Protein AF-A0A6V8PCF2-F1 (afdb_monomer_lite)

Organism: NCBI:txid2754717

Sequence (60 aa):
TIPHPYLTVRRFVLIPLLEIDKNLRLPGGDLLKSYLSELSLDDKVEFYANYDWVSIAHAP

Structure (mmCIF, N/CA/C/O backbone):
data_AF-A0A6V8PCF2-F1
#
_entry.id   AF-A0A6V8PCF2-F1
#
loop_
_atom_site.group_PDB
_atom_site.id
_atom_site.type_symbol
_atom_site.label_atom_id
_atom_site.label_alt_id
_atom_site.label_comp_id
_atom_site.label_asym_id
_atom_site.label_entity_id
_atom_site.label_seq_id
_atom_site.pdbx_PDB_ins_code
_atom_site.Cartn_x
_atom_site.Cartn_y
_atom_site.Cartn_z
_atom_site.occupancy
_atom_site.B_iso_or_equiv
_atom_site.auth_seq_id
_atom_site.auth_comp_id
_atom_site.auth_asym_id
_atom_site.auth_atom_id
_atom_site.pdbx_PDB_model_num
ATOM 1 N N . THR A 1 1 ? -11.084 4.998 -12.201 1.00 83.25 1 THR A N 1
ATOM 2 C CA . THR A 1 1 ? -11.607 4.129 -11.126 1.00 83.25 1 THR A CA 1
ATOM 3 C C . THR A 1 1 ? -11.039 4.575 -9.801 1.00 83.25 1 THR A C 1
ATOM 5 O O . THR A 1 1 ? -9.869 4.943 -9.773 1.00 83.25 1 THR A O 1
ATOM 8 N N . ILE A 1 2 ? -11.852 4.579 -8.742 1.00 90.12 2 ILE A N 1
ATOM 9 C CA . ILE A 1 2 ? -11.406 4.808 -7.362 1.00 90.12 2 ILE A CA 1
ATOM 10 C C . ILE A 1 2 ? -11.778 3.568 -6.532 1.00 90.12 2 ILE A C 1
ATOM 12 O O . ILE A 1 2 ? -12.939 3.162 -6.594 1.00 90.12 2 ILE A O 1
ATOM 16 N N . PRO A 1 3 ? -10.837 2.983 -5.763 1.00 90.00 3 PRO A N 1
ATOM 17 C CA . PRO A 1 3 ? -9.398 3.274 -5.768 1.00 90.00 3 PRO A CA 1
ATOM 18 C C . PRO A 1 3 ? -8.743 2.946 -7.124 1.00 90.00 3 PRO A C 1
ATOM 20 O O . PRO A 1 3 ? -9.347 2.311 -7.992 1.00 90.00 3 PRO A O 1
ATOM 23 N N . HIS A 1 4 ? -7.519 3.439 -7.341 1.00 92.75 4 HIS A N 1
ATOM 24 C CA . HIS A 1 4 ? -6.795 3.188 -8.587 1.00 92.75 4 HIS A CA 1
ATOM 25 C C . HIS A 1 4 ? -6.547 1.672 -8.763 1.00 92.75 4 HIS A C 1
ATOM 27 O O . HIS A 1 4 ? -6.087 1.041 -7.811 1.00 92.75 4 HIS A O 1
ATOM 33 N N . PRO A 1 5 ? -6.775 1.078 -9.953 1.00 92.25 5 PRO A N 1
ATOM 34 C CA . PRO A 1 5 ? -6.703 -0.378 -10.148 1.00 92.25 5 PRO A CA 1
ATOM 35 C C . PRO A 1 5 ? -5.345 -0.998 -9.799 1.00 92.25 5 PRO A C 1
ATOM 37 O O . PRO A 1 5 ? -5.275 -2.149 -9.394 1.00 92.25 5 PRO A O 1
ATOM 40 N N . TYR A 1 6 ? -4.268 -0.221 -9.937 1.00 92.19 6 TYR A N 1
ATOM 41 C CA . TYR A 1 6 ? -2.895 -0.659 -9.666 1.00 92.19 6 TYR A CA 1
ATOM 42 C C . TYR A 1 6 ? -2.314 -0.076 -8.371 1.00 92.19 6 TYR A C 1
ATOM 44 O O . TYR A 1 6 ? -1.098 0.025 -8.236 1.00 92.19 6 TYR A O 1
ATOM 52 N N . LEU A 1 7 ? -3.161 0.390 -7.447 1.00 93.50 7 LEU A N 1
ATOM 53 C CA . LEU A 1 7 ? -2.710 0.985 -6.184 1.00 93.50 7 LEU A CA 1
ATOM 54 C C . LEU A 1 7 ? -1.877 0.001 -5.347 1.00 93.50 7 LEU A C 1
ATOM 56 O O . LEU A 1 7 ? -0.854 0.380 -4.789 1.00 93.50 7 LEU A O 1
ATOM 60 N N . THR A 1 8 ? -2.306 -1.259 -5.281 1.00 93.62 8 THR A N 1
ATOM 61 C CA . THR A 1 8 ? -1.739 -2.286 -4.393 1.00 93.62 8 THR A CA 1
ATOM 62 C C . THR A 1 8 ? -0.506 -2.990 -4.952 1.00 93.62 8 THR A C 1
ATOM 64 O O . THR A 1 8 ? 0.112 -3.767 -4.238 1.00 93.62 8 THR A O 1
ATOM 67 N N . VAL A 1 9 ? -0.119 -2.710 -6.200 1.00 92.38 9 VAL A N 1
ATOM 68 C CA . VAL A 1 9 ? 0.997 -3.392 -6.884 1.00 92.38 9 VAL A CA 1
ATOM 69 C C . VAL A 1 9 ? 2.198 -2.482 -7.147 1.00 92.38 9 VAL A C 1
ATOM 71 O O . VAL A 1 9 ? 3.096 -2.845 -7.895 1.00 92.38 9 VAL A O 1
ATOM 74 N N . ARG A 1 10 ? 2.200 -1.262 -6.595 1.00 90.19 10 ARG A N 1
ATOM 75 C CA . ARG A 1 10 ? 3.238 -0.254 -6.854 1.00 90.19 10 ARG A CA 1
ATOM 76 C C . ARG A 1 10 ? 3.862 0.208 -5.552 1.00 90.19 10 ARG A C 1
ATOM 78 O O . ARG A 1 10 ? 3.297 1.053 -4.852 1.00 90.19 10 ARG A O 1
ATOM 85 N N . ARG A 1 11 ? 5.058 -0.296 -5.249 1.00 91.56 11 ARG A N 1
ATOM 86 C CA . ARG A 1 11 ? 5.753 0.005 -3.993 1.00 91.56 11 ARG A CA 1
ATOM 87 C C . ARG A 1 11 ? 5.999 1.507 -3.803 1.00 91.56 11 ARG A C 1
ATOM 89 O O . ARG A 1 11 ? 5.769 2.026 -2.713 1.00 91.56 11 ARG A O 1
ATOM 96 N N . PHE A 1 12 ? 6.364 2.220 -4.870 1.00 90.19 12 PHE A N 1
ATOM 97 C CA . PHE A 1 12 ? 6.597 3.672 -4.839 1.00 90.19 12 PHE A CA 1
ATOM 98 C C . PHE A 1 12 ? 5.336 4.510 -4.559 1.00 90.19 12 PHE A C 1
ATOM 100 O O . PHE A 1 12 ? 5.452 5.678 -4.207 1.00 90.19 12 PHE A O 1
ATOM 107 N N . VAL A 1 13 ? 4.137 3.936 -4.711 1.00 92.44 13 VAL A N 1
ATOM 108 C CA . VAL A 1 13 ? 2.867 4.587 -4.346 1.00 92.44 13 VAL A CA 1
ATOM 109 C C . VAL A 1 13 ? 2.487 4.244 -2.907 1.00 92.44 13 VAL A C 1
ATOM 111 O O . VAL A 1 13 ? 2.063 5.111 -2.148 1.00 92.44 13 VAL A O 1
ATOM 114 N N . LEU A 1 14 ? 2.656 2.977 -2.521 1.00 93.88 14 LEU A N 1
ATOM 115 C CA . LEU A 1 14 ? 2.298 2.471 -1.196 1.00 93.88 14 LEU A CA 1
ATOM 116 C C . LEU A 1 14 ? 3.133 3.106 -0.079 1.00 93.88 14 LEU A C 1
ATOM 118 O O . LEU A 1 14 ? 2.577 3.438 0.965 1.00 93.88 14 LEU A O 1
ATOM 122 N N . ILE A 1 15 ? 4.442 3.288 -0.292 1.00 94.25 15 ILE A N 1
ATOM 123 C CA . ILE A 1 15 ? 5.344 3.842 0.728 1.00 94.25 15 ILE A CA 1
ATOM 124 C C . ILE A 1 15 ? 4.912 5.256 1.159 1.00 94.25 15 ILE A C 1
ATOM 126 O O . ILE A 1 15 ? 4.612 5.407 2.343 1.00 94.25 15 ILE A O 1
ATOM 130 N N . PRO A 1 16 ? 4.775 6.257 0.261 1.00 95.19 16 PRO A N 1
ATOM 131 C CA . PRO A 1 16 ? 4.345 7.599 0.662 1.00 95.19 16 PRO A CA 1
ATOM 132 C C . PRO A 1 16 ? 2.996 7.627 1.390 1.00 95.19 16 PRO A C 1
ATOM 134 O O . PRO A 1 16 ? 2.805 8.385 2.336 1.00 95.19 16 PRO A O 1
ATOM 137 N N . LEU A 1 17 ? 2.044 6.780 0.985 1.00 95.94 17 LEU A N 1
ATOM 138 C CA . LEU A 1 17 ? 0.739 6.702 1.649 1.00 95.94 17 LEU A CA 1
ATOM 139 C C . LEU A 1 17 ? 0.857 6.174 3.086 1.00 95.94 17 LEU A C 1
ATOM 141 O O . LEU A 1 17 ? 0.205 6.692 3.991 1.00 95.94 17 LEU A O 1
ATOM 145 N N . LEU A 1 18 ? 1.705 5.167 3.300 1.00 96.19 18 LEU A N 1
ATOM 146 C CA . LEU A 1 18 ? 1.950 4.573 4.616 1.00 96.19 18 LEU A CA 1
ATOM 147 C C . LEU A 1 18 ? 2.820 5.453 5.526 1.00 96.19 18 LEU A C 1
ATOM 149 O O . LEU A 1 18 ? 2.751 5.312 6.748 1.00 96.19 18 LEU A O 1
ATOM 153 N N . GLU A 1 19 ? 3.620 6.357 4.957 1.00 97.19 19 GLU A N 1
ATOM 154 C CA . GLU A 1 19 ? 4.319 7.408 5.707 1.00 97.19 19 GLU A CA 1
ATOM 155 C C . GLU A 1 19 ? 3.336 8.419 6.314 1.00 97.19 19 GLU A C 1
ATOM 157 O O . GLU A 1 19 ? 3.553 8.873 7.438 1.00 97.19 19 GLU A O 1
ATOM 162 N N . ILE A 1 20 ? 2.236 8.719 5.612 1.00 97.62 20 ILE A N 1
ATOM 163 C CA . ILE A 1 20 ? 1.170 9.610 6.093 1.00 97.62 20 ILE A CA 1
ATOM 164 C C . ILE A 1 20 ? 0.276 8.895 7.119 1.00 97.62 20 ILE A C 1
ATOM 166 O O . ILE A 1 20 ? 0.020 9.439 8.192 1.00 97.62 20 ILE A O 1
ATOM 170 N N . ASP A 1 21 ? -0.186 7.677 6.815 1.00 97.69 21 ASP A N 1
ATOM 171 C CA . ASP A 1 21 ? -1.005 6.865 7.724 1.00 97.69 21 ASP A CA 1
ATOM 172 C C . ASP A 1 21 ? -0.633 5.372 7.664 1.00 97.69 21 ASP A C 1
ATOM 174 O O . ASP A 1 21 ? -0.973 4.632 6.738 1.00 97.69 21 ASP A O 1
ATOM 178 N N . LYS A 1 22 ? 0.012 4.893 8.735 1.00 96.19 22 LYS A N 1
ATOM 179 C CA . LYS A 1 22 ? 0.476 3.501 8.884 1.00 96.19 22 LYS A CA 1
ATOM 180 C C . LYS A 1 22 ? -0.653 2.474 9.009 1.00 96.19 22 LYS A C 1
ATOM 182 O O . LYS A 1 22 ? -0.399 1.272 8.882 1.00 96.19 22 LYS A O 1
ATOM 187 N N . ASN A 1 23 ? -1.866 2.913 9.334 1.00 97.25 23 ASN A N 1
ATOM 188 C CA . ASN A 1 23 ? -3.036 2.058 9.517 1.00 97.25 23 ASN A CA 1
ATOM 189 C C . ASN A 1 23 ? -4.115 2.326 8.464 1.00 97.25 23 ASN A C 1
ATOM 191 O O . ASN A 1 23 ? -5.248 1.876 8.645 1.00 97.25 23 ASN A O 1
ATOM 195 N N . LEU A 1 24 ? -3.752 2.996 7.364 1.00 96.56 24 LEU A N 1
ATOM 196 C CA . LEU A 1 24 ? -4.642 3.275 6.248 1.00 96.56 24 LEU A CA 1
ATOM 197 C C . LEU A 1 24 ? -5.306 1.989 5.746 1.00 96.56 24 LEU A C 1
ATOM 199 O O . LEU A 1 24 ? -4.650 0.958 5.550 1.00 96.56 24 LEU A O 1
ATOM 203 N N . ARG A 1 25 ? -6.622 2.060 5.534 1.00 96.69 25 ARG A N 1
ATOM 204 C CA . ARG A 1 25 ? -7.445 0.949 5.053 1.00 96.69 25 ARG A CA 1
ATOM 205 C C . ARG A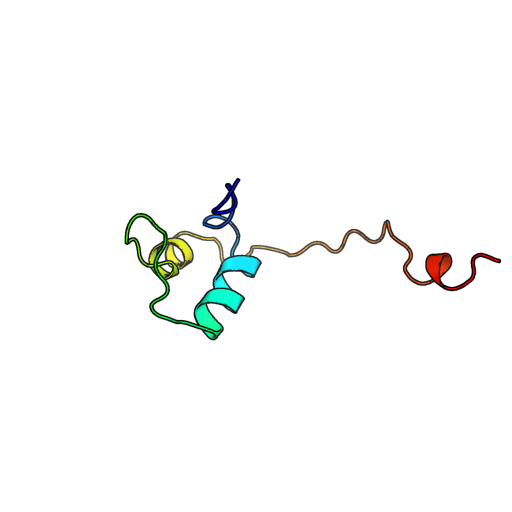 1 25 ? -8.040 1.263 3.690 1.00 96.69 25 ARG A C 1
ATOM 207 O O . ARG A 1 25 ? -8.443 2.394 3.427 1.00 96.69 25 ARG A O 1
ATOM 214 N N . LEU A 1 26 ? -8.125 0.247 2.838 1.00 94.38 26 LEU A N 1
ATOM 215 C CA . LEU A 1 26 ? -8.912 0.320 1.609 1.00 94.38 26 LEU A CA 1
ATOM 216 C C . LEU A 1 26 ? -10.417 0.322 1.939 1.00 94.38 26 LEU A C 1
ATOM 218 O O . LEU A 1 26 ? -10.799 -0.099 3.032 1.00 94.38 26 LEU A O 1
ATOM 222 N N . PRO A 1 27 ? -11.297 0.717 0.998 1.00 93.81 27 PRO A N 1
ATOM 223 C CA . PRO A 1 27 ? -12.750 0.675 1.203 1.00 93.81 27 PRO A CA 1
ATOM 224 C C . PRO A 1 27 ? -13.316 -0.706 1.593 1.00 93.81 27 PRO A C 1
ATOM 226 O O . PRO A 1 27 ? -14.398 -0.771 2.163 1.00 93.81 27 PRO A O 1
ATOM 229 N N . GLY A 1 28 ? -12.586 -1.799 1.327 1.00 90.81 28 GLY A N 1
ATOM 230 C CA . GLY A 1 28 ? -12.921 -3.161 1.775 1.00 90.81 28 GLY A CA 1
ATOM 231 C C . GLY A 1 28 ? -12.473 -3.509 3.203 1.00 90.81 28 GLY A C 1
ATOM 232 O O . GLY A 1 28 ? -12.757 -4.599 3.680 1.00 90.81 28 GLY A O 1
ATOM 233 N N . GLY A 1 29 ? -11.781 -2.601 3.895 1.00 94.75 29 GLY A N 1
ATOM 234 C CA . GLY A 1 29 ? -11.288 -2.786 5.263 1.00 94.75 29 GLY A CA 1
ATOM 235 C C . GLY A 1 29 ? -9.853 -3.310 5.370 1.00 94.75 29 GLY A C 1
ATOM 236 O O . GLY A 1 29 ? -9.257 -3.193 6.447 1.00 94.75 29 GLY A O 1
ATOM 237 N N . ASP A 1 30 ? -9.271 -3.817 4.281 1.00 95.38 30 ASP A N 1
ATOM 238 C CA . ASP A 1 30 ? -7.894 -4.319 4.261 1.00 95.38 30 ASP A CA 1
ATOM 239 C C . ASP A 1 30 ? -6.880 -3.224 4.586 1.00 95.38 30 ASP A C 1
ATOM 241 O O . ASP A 1 30 ? -6.989 -2.089 4.116 1.00 95.38 30 ASP A O 1
ATOM 245 N N . LEU A 1 31 ? -5.865 -3.578 5.373 1.00 96.50 31 LEU A N 1
ATOM 246 C CA . LEU A 1 31 ? -4.763 -2.682 5.706 1.00 96.50 31 LEU A CA 1
ATOM 247 C C . LEU A 1 31 ? -3.840 -2.508 4.502 1.00 96.50 31 LEU A C 1
ATOM 249 O O . LEU A 1 31 ? -3.296 -3.480 3.997 1.00 96.50 31 LEU A O 1
ATOM 253 N N . LEU A 1 32 ? -3.556 -1.269 4.107 1.00 95.12 32 LEU A N 1
ATOM 254 C CA . LEU A 1 32 ? -2.723 -0.996 2.935 1.00 95.12 32 LEU A CA 1
ATOM 255 C C . LEU A 1 32 ? -1.312 -1.610 3.050 1.00 95.12 32 LEU A C 1
ATOM 257 O O . LEU A 1 32 ? -0.732 -2.053 2.062 1.00 95.12 32 LEU A O 1
ATOM 261 N N . LYS A 1 33 ? -0.776 -1.704 4.272 1.00 95.12 33 LYS A N 1
ATOM 262 C CA . LYS A 1 33 ? 0.542 -2.294 4.545 1.00 95.12 33 LYS A CA 1
ATOM 263 C C . LYS A 1 33 ? 0.643 -3.800 4.284 1.00 95.12 33 LYS A C 1
ATOM 265 O O . LYS A 1 33 ? 1.763 -4.268 4.114 1.00 95.12 33 LYS A O 1
ATOM 270 N N . SER A 1 34 ? -0.463 -4.555 4.245 1.00 95.19 34 SER A N 1
ATOM 271 C CA . SER A 1 34 ? -0.398 -5.997 3.939 1.00 95.19 34 SER A CA 1
ATOM 272 C C . SER A 1 34 ? 0.051 -6.251 2.502 1.00 95.19 34 SER A C 1
ATOM 274 O O . SER A 1 34 ? 0.733 -7.229 2.233 1.00 95.19 34 SER A O 1
ATOM 276 N N . TYR A 1 35 ? -0.255 -5.323 1.598 1.00 93.75 35 TYR A N 1
ATOM 277 C CA . TYR A 1 35 ? 0.167 -5.394 0.204 1.00 93.75 35 TYR A CA 1
ATOM 278 C C . TYR A 1 35 ? 1.659 -5.081 0.031 1.00 93.75 35 TYR A C 1
ATOM 280 O O . TYR A 1 35 ? 2.278 -5.534 -0.921 1.00 93.75 35 TYR A O 1
ATOM 288 N N . LEU A 1 36 ? 2.280 -4.343 0.961 1.00 89.50 36 LEU A N 1
ATOM 289 C CA . LEU A 1 36 ? 3.690 -3.958 0.850 1.00 89.50 36 LEU A CA 1
ATOM 290 C C . LEU A 1 36 ? 4.646 -5.143 1.054 1.00 89.50 36 LEU A C 1
ATOM 292 O O . LEU A 1 36 ? 5.712 -5.164 0.443 1.00 89.50 36 LEU A O 1
ATOM 296 N N . SER A 1 37 ? 4.284 -6.109 1.905 1.00 85.62 37 SER A N 1
ATOM 297 C CA . SER A 1 37 ? 5.108 -7.299 2.170 1.00 85.6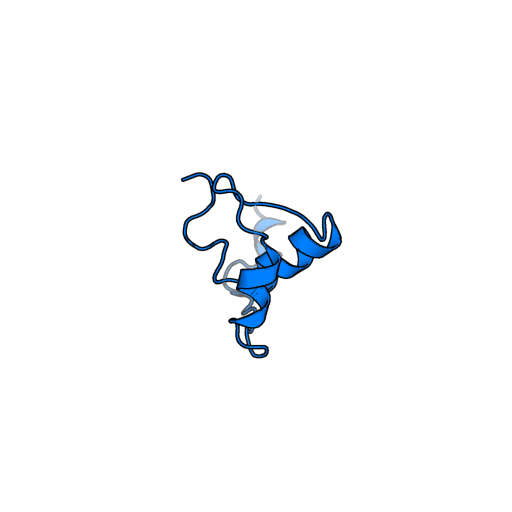2 37 SER A CA 1
ATOM 298 C C . SER A 1 37 ? 5.211 -8.255 0.983 1.00 85.62 37 SER A C 1
ATOM 300 O O . SER A 1 37 ? 6.123 -9.074 0.952 1.00 85.62 37 SER A O 1
ATOM 302 N N . GLU A 1 38 ? 4.293 -8.157 0.022 1.00 86.19 38 GLU A N 1
ATOM 303 C CA . GLU A 1 38 ? 4.232 -9.033 -1.153 1.00 86.19 38 GLU A CA 1
ATOM 304 C C . GLU A 1 38 ? 5.002 -8.465 -2.357 1.00 86.19 38 GLU A C 1
ATOM 306 O O . GLU A 1 38 ? 5.180 -9.155 -3.359 1.00 86.19 38 GLU A O 1
ATOM 311 N N . LEU A 1 39 ? 5.476 -7.216 -2.272 1.00 86.50 39 LEU A N 1
ATOM 312 C CA . LEU A 1 39 ? 6.140 -6.530 -3.379 1.00 86.50 39 LEU A CA 1
ATOM 313 C C . LEU A 1 39 ? 7.660 -6.644 -3.321 1.00 86.50 39 LEU A C 1
ATOM 315 O O . LEU A 1 39 ? 8.280 -6.589 -2.256 1.00 86.50 39 LEU A O 1
ATOM 319 N N . SER A 1 40 ? 8.260 -6.732 -4.509 1.00 82.88 40 SER A N 1
ATOM 320 C CA . SER A 1 40 ? 9.710 -6.718 -4.681 1.00 82.88 40 SER A CA 1
ATOM 321 C C . SER A 1 40 ? 10.322 -5.420 -4.147 1.00 82.88 40 SER A C 1
ATOM 323 O O . SER A 1 40 ? 9.769 -4.329 -4.291 1.00 82.88 40 SER A O 1
ATOM 325 N N . LEU A 1 41 ? 11.512 -5.532 -3.553 1.00 80.62 41 LEU A N 1
ATOM 326 C CA . LEU A 1 41 ? 12.322 -4.372 -3.173 1.00 80.62 41 LEU A CA 1
ATOM 327 C C . LEU A 1 41 ? 13.019 -3.722 -4.377 1.00 80.62 41 LEU A C 1
ATOM 329 O O . LEU A 1 41 ? 13.455 -2.582 -4.257 1.00 80.62 41 LEU A O 1
ATOM 333 N N . ASP A 1 42 ? 13.106 -4.423 -5.512 1.00 79.81 42 ASP A N 1
ATOM 334 C CA . ASP A 1 42 ? 13.773 -3.958 -6.740 1.00 79.81 42 ASP A CA 1
ATOM 335 C C . ASP A 1 42 ? 12.815 -3.225 -7.701 1.00 79.81 42 ASP A C 1
ATOM 337 O O . ASP A 1 42 ? 13.063 -3.140 -8.901 1.00 79.81 42 ASP A O 1
ATOM 341 N N . ASP A 1 43 ? 11.697 -2.698 -7.189 1.00 72.81 43 ASP A N 1
ATOM 342 C CA . ASP A 1 43 ? 10.800 -1.833 -7.961 1.00 72.81 43 ASP A CA 1
ATOM 343 C C . ASP A 1 43 ? 11.541 -0.539 -8.344 1.00 72.81 43 ASP A C 1
ATOM 345 O O . ASP A 1 43 ? 11.670 0.397 -7.548 1.00 72.81 43 ASP A O 1
ATOM 349 N N . LYS A 1 44 ? 12.044 -0.487 -9.581 1.00 70.31 44 LYS A N 1
ATOM 350 C CA . LYS A 1 44 ? 12.739 0.680 -10.136 1.00 70.31 44 LYS A CA 1
ATOM 351 C C . LYS A 1 44 ? 11.738 1.680 -10.696 1.00 70.31 44 LYS A C 1
ATOM 353 O O . LYS A 1 44 ? 10.859 1.339 -11.485 1.00 70.31 44 LYS A O 1
ATOM 358 N N . VAL A 1 45 ? 11.901 2.943 -10.310 1.00 68.44 45 VAL A N 1
ATOM 359 C CA . VAL A 1 45 ? 11.206 4.064 -10.945 1.00 68.44 45 VAL A CA 1
ATOM 360 C C . VAL A 1 45 ? 12.056 4.516 -12.126 1.00 68.44 45 VAL A C 1
ATOM 362 O O . VAL A 1 45 ? 13.116 5.111 -11.943 1.00 68.44 45 VAL A O 1
ATOM 365 N N . GLU A 1 46 ? 11.605 4.210 -13.339 1.00 74.94 46 GLU A N 1
ATOM 366 C CA . GLU A 1 46 ? 12.231 4.717 -14.556 1.00 74.94 46 GLU A CA 1
ATOM 367 C C . GLU A 1 46 ? 11.662 6.097 -14.891 1.00 74.94 46 GLU A C 1
ATOM 369 O O . GLU A 1 46 ? 10.455 6.278 -15.074 1.00 74.94 46 GLU A O 1
ATOM 374 N N . PHE A 1 47 ? 12.544 7.090 -14.963 1.00 68.94 47 PHE A N 1
ATOM 375 C CA . PHE A 1 47 ? 12.191 8.415 -15.447 1.00 68.94 47 PHE A CA 1
ATOM 376 C C . PHE A 1 47 ? 12.173 8.383 -16.975 1.00 68.94 47 PHE A C 1
ATOM 378 O O . PHE A 1 47 ? 13.216 8.261 -17.615 1.00 68.94 47 PHE A O 1
ATOM 385 N N . TYR A 1 48 ? 10.991 8.516 -17.575 1.00 65.12 48 TYR A N 1
ATOM 386 C CA . TYR A 1 48 ? 10.882 8.692 -19.020 1.00 65.12 48 TYR A CA 1
ATOM 387 C C . TYR A 1 48 ? 11.331 10.111 -19.387 1.00 65.12 48 TYR A C 1
ATOM 389 O O . TYR A 1 48 ? 10.570 11.069 -19.261 1.00 65.12 48 TYR A O 1
ATOM 397 N N . ALA A 1 49 ? 12.569 10.242 -19.862 1.00 59.53 49 ALA A N 1
ATOM 398 C CA . ALA A 1 49 ? 13.190 11.500 -20.289 1.00 59.53 49 ALA A CA 1
ATOM 399 C C . ALA A 1 49 ? 12.591 12.107 -21.580 1.00 59.53 49 ALA A C 1
ATOM 401 O O . ALA A 1 49 ? 13.165 13.022 -22.160 1.00 59.53 49 ALA A O 1
ATOM 402 N N . ASN A 1 50 ? 11.433 11.625 -22.040 1.00 55.84 50 ASN A N 1
ATOM 403 C CA . ASN A 1 50 ? 10.836 12.040 -23.314 1.00 55.84 50 ASN A CA 1
ATOM 404 C C . ASN A 1 50 ? 9.961 13.298 -23.193 1.00 55.84 50 ASN A C 1
ATOM 406 O O . ASN A 1 50 ? 9.425 13.769 -24.193 1.00 55.84 50 ASN A O 1
ATOM 410 N N . TYR A 1 51 ? 9.830 13.854 -21.989 1.00 52.84 51 TYR A N 1
ATOM 411 C CA . TYR A 1 51 ? 9.372 15.223 -21.797 1.00 52.84 51 TYR A CA 1
ATOM 412 C C . TYR A 1 51 ? 10.569 16.038 -21.342 1.00 52.84 51 TYR A C 1
ATOM 414 O O . TYR A 1 51 ? 10.935 16.040 -20.167 1.00 52.84 51 TYR A O 1
ATOM 422 N N . ASP A 1 52 ? 11.209 16.686 -22.308 1.00 59.38 52 ASP A N 1
ATOM 423 C CA . ASP A 1 52 ? 12.194 17.713 -22.032 1.00 59.38 52 ASP A CA 1
ATOM 424 C C . ASP A 1 52 ? 11.490 18.893 -21.342 1.00 59.38 52 ASP A C 1
ATOM 426 O O . ASP A 1 52 ? 10.863 19.740 -21.980 1.00 59.38 52 ASP A O 1
ATOM 430 N N . TRP A 1 53 ? 11.571 18.930 -20.012 1.00 56.41 53 TRP A N 1
ATOM 431 C CA . TRP A 1 53 ? 11.039 20.014 -19.183 1.00 56.41 53 TRP A CA 1
ATOM 432 C C . TRP A 1 53 ? 11.705 21.36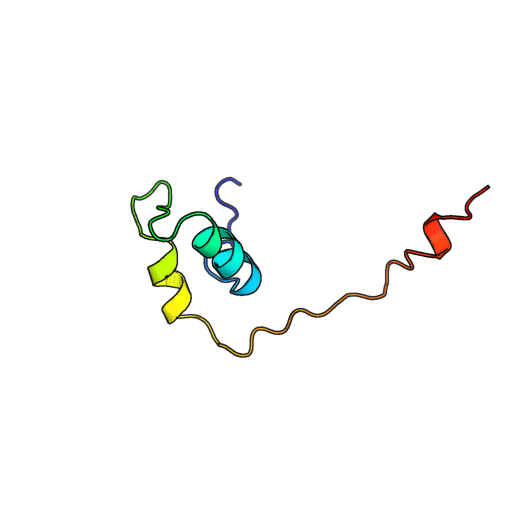7 -19.492 1.00 56.41 53 TRP A C 1
ATOM 434 O O . TRP A 1 53 ? 11.155 22.408 -19.138 1.00 56.41 53 TRP A O 1
ATOM 444 N N . VAL A 1 54 ? 12.856 21.371 -20.178 1.00 57.91 54 VAL A N 1
ATOM 445 C CA . VAL A 1 54 ? 13.568 22.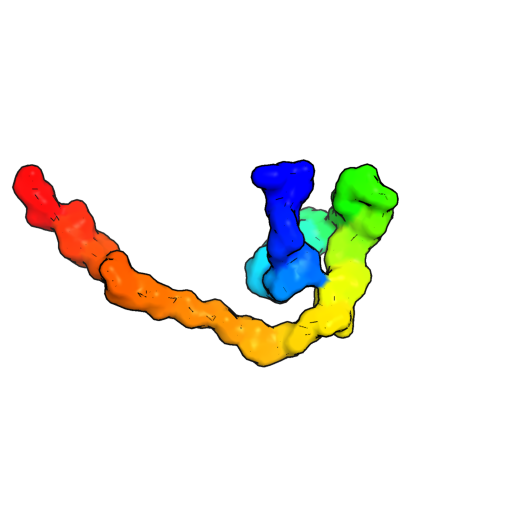580 -20.615 1.00 57.91 54 VAL A CA 1
ATOM 446 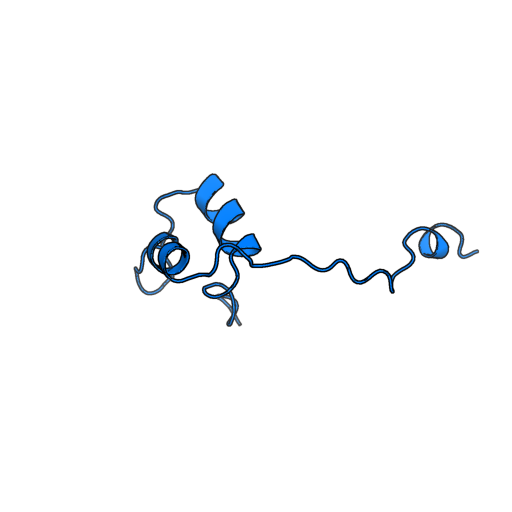C C . VAL A 1 54 ? 12.959 23.146 -21.905 1.00 57.91 54 VAL A C 1
ATOM 448 O O . VAL A 1 54 ? 12.896 24.367 -22.065 1.00 57.91 54 VAL A O 1
ATOM 451 N N . SER A 1 55 ? 12.411 22.290 -22.776 1.00 54.66 55 SER A N 1
ATOM 452 C CA . SER A 1 55 ? 11.724 22.697 -24.014 1.00 54.66 55 SER A CA 1
ATOM 453 C C . SER A 1 55 ? 10.338 23.320 -23.789 1.00 54.66 55 SER A C 1
ATOM 455 O O . SER A 1 55 ? 9.851 24.045 -24.651 1.00 54.66 55 SER A O 1
ATOM 457 N N . ILE A 1 56 ? 9.696 23.094 -22.636 1.00 56.12 56 ILE A N 1
ATOM 458 C CA . ILE A 1 56 ? 8.389 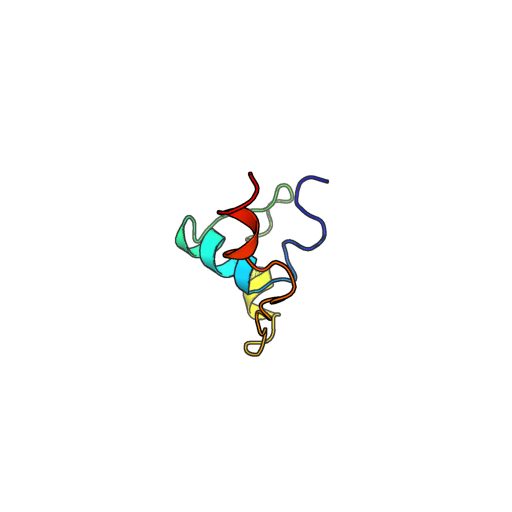23.704 -22.313 1.00 56.12 56 ILE A CA 1
ATOM 459 C C . ILE A 1 56 ? 8.555 25.160 -21.835 1.00 56.12 56 ILE A C 1
ATOM 461 O O . ILE A 1 56 ? 7.661 25.981 -22.019 1.00 56.12 56 ILE A O 1
ATOM 465 N N . ALA A 1 57 ? 9.713 25.511 -21.268 1.00 54.56 57 ALA A N 1
ATOM 466 C CA . ALA A 1 57 ? 9.954 26.824 -20.663 1.00 54.56 57 ALA A CA 1
ATOM 467 C C . ALA A 1 57 ? 10.315 27.946 -21.663 1.00 54.56 57 ALA A C 1
ATOM 469 O O . ALA A 1 57 ? 10.451 29.093 -21.245 1.00 54.56 57 ALA A O 1
ATOM 470 N N . HIS A 1 58 ? 10.467 27.640 -22.958 1.00 50.81 58 HIS A N 1
ATOM 471 C CA . HIS A 1 58 ? 10.874 28.607 -23.992 1.00 50.81 58 HIS A CA 1
ATOM 472 C C . HIS A 1 58 ? 10.018 28.561 -25.272 1.00 50.81 58 HIS A C 1
ATOM 474 O O . HIS A 1 58 ? 10.484 28.967 -26.337 1.00 50.81 58 HIS A O 1
ATOM 480 N N . ALA A 1 59 ? 8.772 28.084 -25.204 1.00 37.06 59 ALA A N 1
ATOM 481 C CA . ALA A 1 59 ? 7.838 28.303 -26.310 1.00 37.06 59 ALA A CA 1
ATOM 482 C C . ALA A 1 59 ? 7.452 29.804 -26.369 1.00 37.06 59 ALA A C 1
ATOM 484 O O . ALA A 1 59 ? 7.160 30.363 -25.309 1.00 37.06 59 ALA A O 1
ATOM 485 N N . PRO A 1 60 ? 7.503 30.461 -27.548 1.00 52.12 60 PRO A N 1
ATOM 486 C CA . PRO A 1 60 ? 7.160 31.878 -27.703 1.00 52.12 60 PRO A CA 1
ATOM 487 C C . PRO A 1 60 ? 5.692 32.185 -27.387 1.00 52.12 60 PRO A C 1
ATOM 489 O O . PRO A 1 60 ? 4.835 31.295 -27.596 1.00 52.12 60 PRO A O 1
#

pLDDT: mean 82.38, std 16.35, range [37.06, 97.69]

Foldseek 3Di:
DPPDPCQLAALVNLVVVCVVPVQDADPVRDGSVVSNVVYDPPRDDDDPCPPPPVVVVDDD

InterPro domains:
  IPR035907 7,8-Dihydro-6-hydroxymethylpterin-pyrophosphokinase HPPK superfamily [G3DSA:3.30.70.560] (1-49)
  IPR035907 7,8-Dihydro-6-hydroxymethylpterin-pyrophosphokinase HPPK superfamily [SSF55083] (1-36)

Secondary structure (DSSP, 8-state):
--S-TTGGG-HHHHHHHHHH-TT-B-TTS-BHHHHHTTS-TT------TTS-HHHHTT--

Radius of gyration: 16.23 Å; chains: 1; bounding box: 27×41×37 Å